Protein AF-A0A2E7NG02-F1 (afdb_monomer_lite)

pLDDT: mean 75.92, std 17.15, range [41.97, 98.06]

Radius of gyration: 34.48 Å; chains: 1; bounding box: 46×29×108 Å

Secondary structure (DSSP, 8-state):
-------------------SSSSGGGSS------TTS--SHHHHHHHHHHHHHHHHTSHHHHHHHS--SS-EETTEEHHHHHHHHHHHHHHHHHHHHHHHT-

Foldseek 3Di:
DDDDDDDDDDDDDDDDDPPPPPPPPPPPPPPPPPPPDPPDPLVVVLVVQLVVLVVCVDPVNCCVPQVDQPDDDPNHGPSVVSNVVSVVVNVVSVVVCVVVVD

Sequence (102 aa):
MKNQSSRSLISLPILQGTEGQASEGRTLMRIQQSHYRPRSRNGWIAVVSFLGLMGLAQPPIVHSLANRIEPWILGVPFLYAYLLVVYIAMIGVLVWVQRRGL

Structure (mmCIF, N/CA/C/O backbone):
data_AF-A0A2E7NG02-F1
#
_entry.id   AF-A0A2E7NG02-F1
#
loop_
_atom_site.group_PDB
_atom_site.id
_atom_site.type_symbol
_atom_site.label_atom_id
_atom_site.label_alt_id
_atom_site.label_comp_id
_atom_site.label_asym_id
_atom_site.label_entity_id
_atom_site.label_seq_id
_atom_site.pdbx_PDB_ins_code
_atom_site.Cartn_x
_atom_site.Cartn_y
_atom_site.Cartn_z
_atom_site.occupancy
_atom_site.B_iso_or_equiv
_atom_site.auth_seq_id
_atom_site.auth_comp_id
_atom_site.auth_asym_id
_atom_site.auth_atom_id
_atom_site.pdbx_PDB_model_num
ATOM 1 N N . MET A 1 1 ? 11.096 -17.066 89.103 1.00 41.97 1 MET A N 1
ATOM 2 C CA . MET A 1 1 ? 10.897 -18.018 87.982 1.00 41.97 1 MET A CA 1
ATOM 3 C C . MET A 1 1 ? 9.409 -17.990 87.624 1.00 41.97 1 MET A C 1
ATOM 5 O O . MET A 1 1 ? 8.619 -18.116 88.542 1.00 41.97 1 MET A O 1
ATOM 9 N N . LYS A 1 2 ? 9.003 -17.442 86.460 1.00 48.69 2 LYS A N 1
ATOM 10 C CA . LYS A 1 2 ? 8.573 -18.176 85.233 1.00 48.69 2 LYS A CA 1
ATOM 11 C C . LYS A 1 2 ? 7.519 -19.264 85.554 1.00 48.69 2 LYS A C 1
ATOM 13 O O . LYS A 1 2 ? 7.834 -20.115 86.362 1.00 48.69 2 LYS A O 1
ATOM 18 N N . ASN A 1 3 ? 6.333 -19.387 84.950 1.00 47.91 3 ASN A N 1
ATOM 19 C CA . ASN A 1 3 ? 5.734 -18.842 83.725 1.00 47.91 3 ASN A CA 1
ATOM 20 C C . ASN A 1 3 ? 4.327 -19.491 83.542 1.00 47.91 3 ASN A C 1
ATOM 22 O O . ASN A 1 3 ? 4.209 -20.661 83.881 1.00 47.91 3 ASN A O 1
ATOM 26 N N . GLN A 1 4 ? 3.374 -18.780 82.902 1.00 55.88 4 GLN A N 1
ATOM 27 C CA . GLN A 1 4 ? 2.226 -19.274 82.087 1.00 55.88 4 GLN A CA 1
ATOM 28 C C . GLN A 1 4 ? 1.130 -20.164 82.728 1.00 55.88 4 GLN A C 1
ATOM 30 O O . GLN A 1 4 ? 1.398 -20.956 83.609 1.00 55.88 4 GLN A O 1
ATOM 35 N N . SER A 1 5 ? -0.129 -20.230 82.276 1.00 58.88 5 SER A N 1
ATOM 36 C CA . SER A 1 5 ? -1.026 -19.465 81.386 1.00 58.88 5 SER A CA 1
ATOM 37 C C . SER A 1 5 ? -2.217 -20.397 81.118 1.00 58.88 5 SER A C 1
ATOM 39 O O . SER A 1 5 ? -1.982 -21.484 80.602 1.00 58.88 5 SER A O 1
ATOM 41 N N . SER A 1 6 ? -3.461 -19.987 81.389 1.00 55.22 6 SER A N 1
ATOM 42 C CA . SER A 1 6 ? -4.699 -20.458 80.716 1.00 55.22 6 SER A CA 1
ATOM 43 C C . SER A 1 6 ? -5.875 -19.623 81.245 1.00 55.22 6 SER A C 1
ATOM 45 O O . SER A 1 6 ? -6.221 -19.730 82.412 1.00 55.22 6 SER A O 1
ATOM 47 N N . ARG A 1 7 ? -6.314 -18.563 80.550 1.00 57.59 7 ARG A N 1
ATOM 48 C CA . ARG A 1 7 ? -7.297 -18.547 79.441 1.00 57.59 7 ARG A CA 1
ATOM 49 C C . ARG A 1 7 ? -8.634 -19.209 79.794 1.00 57.59 7 ARG A C 1
ATOM 51 O O . ARG A 1 7 ? -8.723 -20.420 79.677 1.00 57.59 7 ARG A O 1
ATOM 58 N N . SER A 1 8 ? -9.666 -18.396 80.056 1.00 54.12 8 SER A N 1
ATOM 59 C CA . SER A 1 8 ? -11.030 -18.581 79.511 1.00 54.12 8 SER A CA 1
ATOM 60 C C . SER A 1 8 ? -12.025 -17.562 80.085 1.00 54.12 8 SER A C 1
ATOM 62 O O . SER A 1 8 ? -12.809 -17.894 80.964 1.00 54.12 8 SER A O 1
ATOM 64 N N . LEU A 1 9 ? -12.045 -16.330 79.583 1.00 54.72 9 LEU A N 1
ATOM 65 C CA . LEU A 1 9 ? -13.219 -15.462 79.706 1.00 54.72 9 LEU A CA 1
ATOM 66 C C . LEU A 1 9 ? -13.226 -14.536 78.496 1.00 54.72 9 LEU A C 1
ATOM 68 O O . LEU A 1 9 ? -12.303 -13.747 78.359 1.00 54.72 9 LEU A O 1
ATOM 72 N N . ILE A 1 10 ? -14.211 -14.698 77.616 1.00 56.84 10 ILE A N 1
ATOM 73 C CA . ILE A 1 10 ? -14.967 -13.638 76.933 1.00 56.84 10 ILE A CA 1
ATOM 74 C C . ILE A 1 10 ? -16.095 -14.373 76.203 1.00 56.84 10 ILE A C 1
ATOM 76 O O . ILE A 1 10 ? -15.920 -14.966 75.141 1.00 56.84 10 ILE A O 1
ATOM 80 N N . SER A 1 11 ? -17.252 -14.369 76.849 1.00 51.84 11 SER A N 1
ATOM 81 C CA . SER A 1 11 ? -18.545 -14.650 76.245 1.00 51.84 11 SER A CA 1
ATOM 82 C C . SER A 1 11 ? -19.033 -13.356 75.607 1.00 51.84 11 SER A C 1
ATOM 84 O O . SER A 1 11 ? -19.158 -12.375 76.333 1.00 51.84 11 SER A O 1
ATOM 86 N N . LEU A 1 12 ? -19.359 -13.341 74.312 1.00 55.62 12 LEU A N 1
ATOM 87 C CA . LEU A 1 12 ? -20.348 -12.408 73.761 1.00 55.62 12 LEU A CA 1
ATOM 88 C C . LEU A 1 12 ? -21.080 -13.041 72.559 1.00 55.62 12 LEU A C 1
ATOM 90 O O . LEU A 1 12 ? -20.422 -13.568 71.662 1.00 55.62 12 LEU A O 1
ATOM 94 N N . PRO A 1 13 ? -22.425 -12.979 72.526 1.00 59.19 13 PRO A N 1
ATOM 95 C CA . PRO A 1 13 ? -23.239 -13.354 71.379 1.00 59.19 13 PRO A CA 1
ATOM 96 C C . PRO A 1 13 ? -23.348 -12.154 70.427 1.00 59.19 13 PRO A C 1
ATOM 98 O O . PRO A 1 13 ? -23.709 -11.060 70.856 1.00 59.19 13 PRO A O 1
ATOM 101 N N . ILE A 1 14 ? -23.058 -12.335 69.138 1.00 56.62 14 ILE A N 1
ATOM 102 C CA . ILE A 1 14 ? -23.353 -11.322 68.116 1.00 56.62 14 ILE A CA 1
ATOM 103 C C . ILE A 1 14 ? -24.170 -11.959 66.994 1.00 56.62 14 ILE A C 1
ATOM 105 O O . ILE A 1 14 ? -23.867 -13.032 66.478 1.00 56.62 14 ILE A O 1
ATOM 1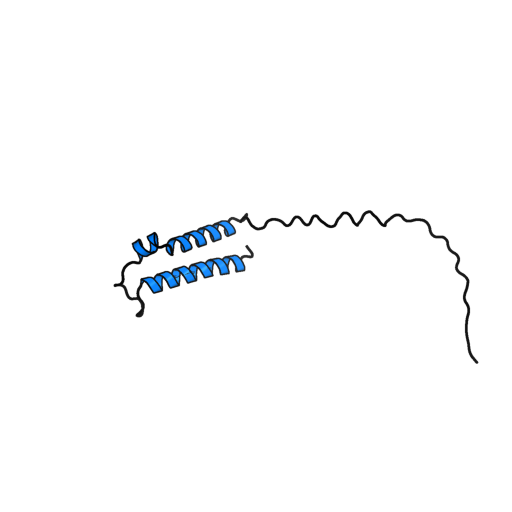09 N N . LEU A 1 15 ? -25.246 -11.245 66.703 1.00 53.72 15 LEU A N 1
ATOM 110 C CA . LEU A 1 15 ? -26.341 -11.497 65.792 1.00 53.72 15 LEU A CA 1
ATOM 111 C C . LEU A 1 15 ? -25.901 -11.765 64.344 1.00 53.72 15 LEU A C 1
ATOM 113 O O . LEU A 1 15 ? -25.065 -11.069 63.779 1.00 53.72 15 LEU A O 1
ATOM 117 N N . GLN A 1 16 ? -26.558 -12.768 63.766 1.00 53.06 16 GLN A N 1
ATOM 118 C CA . GLN A 1 16 ? -27.098 -12.844 62.406 1.00 53.06 16 GLN A CA 1
ATOM 119 C C . GLN A 1 16 ? -26.842 -11.622 61.495 1.00 53.06 16 GLN A C 1
ATOM 121 O O . GLN A 1 16 ? -27.388 -10.544 61.708 1.00 53.06 16 GLN A O 1
ATOM 126 N N . GLY A 1 17 ? -26.090 -11.842 60.414 1.00 46.88 17 GLY A N 1
ATOM 127 C CA . GLY A 1 17 ? -25.942 -10.915 59.294 1.00 46.88 17 GLY A CA 1
ATOM 128 C C . GLY A 1 17 ? -25.864 -11.695 57.986 1.00 46.88 17 GLY A C 1
ATOM 129 O O . GLY A 1 17 ? -24.805 -12.168 57.581 1.00 46.88 17 GLY A O 1
ATOM 130 N N . THR A 1 18 ? -27.014 -11.881 57.350 1.00 54.41 18 THR A N 1
ATOM 131 C CA . THR A 1 18 ? -27.189 -12.451 56.011 1.00 54.41 18 THR A CA 1
ATOM 132 C C . THR A 1 18 ? -26.700 -11.468 54.943 1.00 54.41 18 THR A C 1
ATOM 134 O O . THR A 1 18 ? -27.508 -10.869 54.243 1.00 54.41 18 THR A O 1
ATOM 137 N N . GLU A 1 19 ? -25.387 -11.288 54.802 1.00 53.03 19 GLU A N 1
ATOM 138 C CA . GLU A 1 19 ? -24.799 -10.433 53.748 1.00 53.03 19 GLU A CA 1
ATOM 139 C C . GLU A 1 19 ? -23.874 -11.211 52.798 1.00 53.03 19 GLU A C 1
ATOM 141 O O . GLU A 1 19 ? -22.953 -10.672 52.192 1.00 53.03 19 GLU A O 1
ATOM 146 N N . GLY A 1 20 ? -24.121 -12.515 52.654 1.00 55.75 20 GLY A N 1
ATOM 147 C CA . GLY A 1 20 ? -23.273 -13.420 51.877 1.00 55.75 20 GLY A CA 1
ATOM 148 C C . GLY A 1 20 ? -23.726 -13.730 50.448 1.00 55.75 20 GLY A C 1
ATOM 149 O O . GLY A 1 20 ? -23.080 -14.557 49.821 1.00 55.75 20 GLY A O 1
ATOM 150 N N . GLN A 1 21 ? -24.818 -13.153 49.921 1.00 56.91 21 GLN A N 1
ATOM 151 C CA . GLN A 1 21 ? -25.386 -13.604 48.629 1.00 56.91 21 GLN A CA 1
ATOM 152 C C . GLN A 1 21 ? -25.925 -12.512 47.686 1.00 56.91 21 GLN A C 1
ATOM 154 O O . GLN A 1 21 ? -26.641 -12.810 46.737 1.00 56.91 21 GLN A O 1
ATOM 159 N N . ALA A 1 22 ? -25.557 -11.242 47.874 1.00 54.44 22 ALA A N 1
ATOM 160 C CA . ALA A 1 22 ? -25.925 -10.176 46.926 1.00 54.44 22 ALA A CA 1
ATOM 161 C C . ALA A 1 22 ? -24.778 -9.755 45.980 1.00 54.44 22 ALA A C 1
ATOM 163 O O . ALA A 1 22 ? -24.971 -8.893 45.121 1.00 54.44 22 ALA A O 1
ATOM 164 N N . SER A 1 23 ? -23.583 -10.348 46.110 1.00 55.28 23 SER A N 1
ATOM 165 C CA . SER A 1 23 ? -22.394 -9.950 45.332 1.00 55.28 23 SER A CA 1
ATOM 166 C C . SER A 1 23 ? -21.891 -10.984 44.316 1.00 55.28 23 SER A C 1
ATOM 168 O O . SER A 1 23 ? -21.051 -10.634 43.494 1.00 55.28 23 SER A O 1
ATOM 170 N N . GLU A 1 24 ? -22.427 -12.211 44.290 1.00 56.78 24 GLU A N 1
ATOM 171 C CA . GLU A 1 24 ? -21.997 -13.252 43.331 1.00 56.78 24 GLU A CA 1
ATOM 172 C C . GLU A 1 24 ? -22.686 -13.168 41.956 1.00 56.78 24 GLU A C 1
ATOM 174 O O . GLU A 1 24 ? -22.188 -13.714 40.979 1.00 56.78 24 GLU A O 1
ATOM 179 N N . GLY A 1 25 ? -23.793 -12.428 41.832 1.00 51.44 25 GLY A N 1
ATO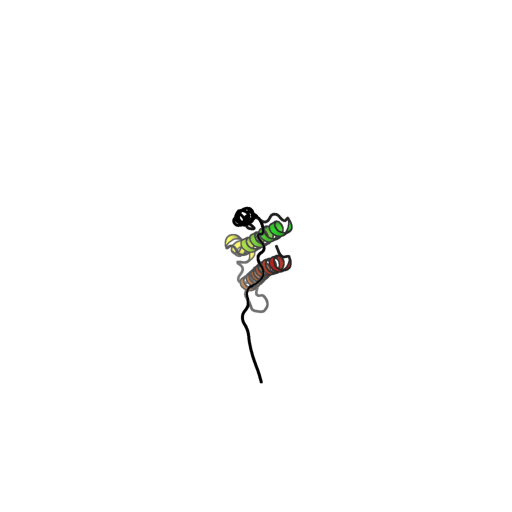M 180 C CA . GLY A 1 25 ? -24.529 -12.281 40.566 1.00 51.44 25 GLY A CA 1
ATOM 181 C C . GLY A 1 25 ? -24.075 -11.128 39.661 1.00 51.44 25 GLY A C 1
ATOM 182 O O . GLY A 1 25 ? -24.686 -10.896 38.621 1.00 51.44 25 GLY A O 1
ATOM 183 N N . ARG A 1 26 ? -23.042 -10.358 40.041 1.00 57.31 26 ARG A N 1
ATOM 184 C CA . ARG A 1 26 ? -22.543 -9.191 39.270 1.00 57.31 26 ARG A CA 1
ATOM 185 C C . ARG A 1 26 ? -21.255 -9.467 38.496 1.00 57.31 26 ARG A C 1
ATOM 187 O O . ARG A 1 26 ? -20.555 -8.550 38.069 1.00 57.31 26 ARG A O 1
ATOM 194 N N . THR A 1 27 ? -20.944 -10.735 38.286 1.00 62.06 27 THR A N 1
ATOM 195 C CA . THR A 1 27 ? -19.835 -11.200 37.456 1.00 62.06 27 THR A CA 1
ATOM 196 C C . THR A 1 27 ? -20.449 -12.081 36.367 1.00 62.06 27 THR A C 1
ATOM 198 O O . THR A 1 27 ? -21.376 -12.819 36.653 1.00 62.06 27 THR A O 1
ATOM 201 N N . LEU A 1 28 ? -19.962 -12.004 35.125 1.00 58.91 28 LEU A N 1
ATOM 202 C CA . LEU A 1 28 ? -20.462 -12.711 33.922 1.00 58.91 28 LEU A CA 1
ATOM 203 C C . LEU A 1 28 ? -21.471 -11.983 33.017 1.00 58.91 28 LEU A C 1
ATOM 205 O O . LEU A 1 28 ? -22.229 -12.616 32.292 1.00 58.91 28 LEU A O 1
ATOM 209 N N . MET A 1 29 ? -21.396 -10.658 32.902 1.00 58.22 29 MET A N 1
ATOM 210 C CA . MET A 1 29 ? -21.710 -10.053 31.601 1.00 58.22 29 MET A CA 1
ATOM 211 C C . MET A 1 29 ? -20.793 -8.865 31.321 1.00 58.22 29 MET A C 1
ATOM 213 O O . MET A 1 29 ? -21.223 -7.729 31.142 1.00 58.22 29 MET A O 1
ATOM 217 N N . ARG A 1 30 ? -19.477 -9.127 31.264 1.00 63.25 30 ARG A N 1
ATOM 218 C CA . ARG A 1 30 ? -18.588 -8.254 30.492 1.00 63.25 30 ARG A CA 1
ATOM 219 C C . ARG A 1 30 ? -19.033 -8.439 29.047 1.00 63.25 30 ARG A C 1
ATOM 221 O O . ARG A 1 30 ? -18.582 -9.369 28.390 1.00 63.25 30 ARG A O 1
ATOM 228 N N . ILE A 1 31 ? -19.978 -7.615 28.597 1.00 62.09 31 ILE A N 1
ATOM 229 C CA . ILE A 1 31 ? -20.335 -7.508 27.186 1.00 62.09 31 ILE A CA 1
ATOM 230 C C . ILE A 1 31 ? -19.011 -7.244 26.483 1.00 62.09 31 ILE A C 1
ATOM 232 O O . ILE A 1 31 ? -18.439 -6.159 26.598 1.00 62.09 31 ILE A O 1
ATOM 236 N N . GLN A 1 32 ? -18.471 -8.280 25.847 1.00 60.84 32 GLN A N 1
ATOM 237 C CA . GLN A 1 32 ? -17.328 -8.174 24.971 1.00 60.84 32 GLN A CA 1
ATOM 238 C C . GLN A 1 32 ? -17.830 -7.318 23.815 1.00 60.84 32 GLN A C 1
ATOM 240 O O . GLN A 1 32 ? -18.468 -7.812 22.888 1.00 60.84 32 GLN A O 1
ATOM 245 N N . GLN A 1 33 ? -17.676 -6.000 23.949 1.00 60.50 33 GLN A N 1
ATOM 246 C CA . GLN A 1 33 ? -18.090 -5.063 22.925 1.00 60.50 33 GLN A CA 1
ATOM 247 C C . GLN A 1 33 ? -17.319 -5.446 21.671 1.00 60.50 33 GLN A C 1
ATOM 249 O O . GLN A 1 33 ? -16.097 -5.328 21.615 1.00 60.50 33 GLN A O 1
ATOM 254 N N . SER A 1 34 ? -18.046 -5.984 20.695 1.00 56.12 34 SER A N 1
ATOM 255 C CA . SER A 1 34 ? -17.526 -6.335 19.384 1.00 56.12 34 SER A CA 1
ATOM 256 C C . SER A 1 34 ? -16.930 -5.072 18.755 1.00 56.12 34 SER A C 1
ATOM 258 O O . SER A 1 34 ? -17.637 -4.264 18.151 1.00 56.12 34 SER A O 1
ATOM 260 N N . HIS A 1 35 ? -15.615 -4.914 18.897 1.00 58.62 35 HIS A N 1
ATOM 261 C CA . HIS A 1 35 ? -14.807 -3.827 18.339 1.00 58.62 35 HIS A CA 1
ATOM 262 C C . HIS A 1 35 ? -14.527 -4.031 16.837 1.00 58.62 35 HIS A C 1
ATOM 264 O O . HIS A 1 35 ? -13.620 -3.443 16.270 1.00 58.62 35 HIS A O 1
ATOM 270 N N . TYR A 1 36 ? -15.285 -4.910 16.176 1.00 57.59 36 TYR A N 1
ATOM 271 C CA . TYR A 1 36 ? -14.994 -5.352 14.813 1.00 57.59 36 TYR A CA 1
ATOM 272 C C . TYR A 1 36 ? -15.541 -4.412 13.731 1.00 57.59 36 TYR A C 1
ATOM 274 O O . TYR A 1 36 ? -15.279 -4.598 12.546 1.00 57.59 36 TYR A O 1
ATOM 282 N N . ARG A 1 37 ? -16.327 -3.399 14.115 1.00 59.66 37 ARG A N 1
ATOM 283 C CA . ARG A 1 37 ? -16.913 -2.440 13.176 1.00 59.66 37 ARG A CA 1
ATOM 284 C C . ARG A 1 37 ? -16.308 -1.055 13.401 1.00 59.66 37 ARG A C 1
ATOM 286 O O . ARG A 1 37 ? -16.478 -0.520 14.499 1.00 59.66 37 ARG A O 1
ATOM 293 N N . PRO A 1 38 ? -15.670 -0.439 12.386 1.00 61.09 38 PRO A N 1
ATOM 294 C CA . PRO A 1 38 ? -15.185 0.928 12.499 1.00 61.09 38 PRO A CA 1
ATOM 295 C C . PRO A 1 38 ? -16.387 1.853 12.704 1.00 61.09 38 PRO A C 1
ATOM 297 O O . PRO A 1 38 ? -17.159 2.134 11.788 1.00 61.09 38 PRO A O 1
ATOM 300 N N . ARG A 1 39 ? -16.586 2.294 13.948 1.00 67.19 39 ARG A N 1
ATOM 301 C CA . ARG A 1 39 ? -17.639 3.253 14.310 1.00 67.19 39 ARG A CA 1
ATOM 302 C C . ARG A 1 39 ? -17.187 4.697 14.077 1.00 67.19 39 ARG A C 1
ATOM 304 O O . ARG A 1 39 ? -18.022 5.592 13.997 1.00 67.19 39 ARG A O 1
ATOM 311 N N . SER A 1 40 ? -15.876 4.925 13.961 1.00 77.69 40 SER A N 1
ATOM 312 C CA . SER A 1 40 ? -15.282 6.249 13.779 1.00 77.69 40 SER A CA 1
ATOM 313 C C . SER A 1 40 ? -15.056 6.579 12.298 1.00 77.69 40 SER A C 1
ATOM 315 O O . SER A 1 40 ? -14.686 5.721 11.493 1.00 77.69 40 SER A O 1
ATOM 317 N N . ARG A 1 41 ? -15.232 7.859 11.938 1.00 81.38 41 ARG A N 1
ATOM 318 C CA . ARG A 1 41 ? -14.939 8.385 10.591 1.00 81.38 41 ARG A CA 1
ATOM 319 C C . ARG A 1 41 ? -13.485 8.113 10.183 1.00 81.38 41 ARG A C 1
ATOM 321 O O . ARG A 1 41 ? -13.224 7.805 9.028 1.00 81.38 41 ARG A O 1
ATOM 328 N N . ASN A 1 42 ? -12.559 8.160 11.144 1.00 84.62 42 ASN A N 1
ATOM 329 C CA . ASN A 1 42 ? -11.142 7.873 10.916 1.00 84.62 42 ASN A CA 1
ATOM 330 C C . ASN A 1 42 ? -10.892 6.393 10.591 1.00 84.62 42 ASN A C 1
ATOM 332 O O . ASN A 1 42 ? -10.086 6.104 9.712 1.00 84.62 42 ASN A O 1
ATOM 336 N N . GLY A 1 43 ? -11.611 5.468 11.241 1.00 83.81 43 GLY A N 1
ATOM 337 C CA . GLY A 1 43 ? -11.546 4.041 10.919 1.00 83.81 43 GLY A CA 1
ATOM 338 C C . GLY A 1 43 ? -12.049 3.753 9.504 1.00 83.81 43 GLY A C 1
ATOM 339 O O . GLY A 1 43 ? -11.414 3.013 8.761 1.00 83.81 43 GLY A O 1
ATOM 340 N N . TRP A 1 44 ? -13.129 4.414 9.078 1.00 88.75 44 TRP A N 1
ATOM 341 C CA . TRP A 1 44 ? -13.598 4.322 7.690 1.00 88.75 44 TRP A CA 1
ATOM 342 C C . TRP A 1 44 ? -12.595 4.879 6.683 1.00 88.75 44 TRP A C 1
ATOM 344 O O . TRP A 1 44 ? -12.369 4.249 5.655 1.00 88.75 44 TRP A O 1
ATOM 354 N N . ILE A 1 45 ? -11.958 6.015 6.981 1.00 90.06 45 ILE A N 1
ATOM 355 C CA . ILE A 1 45 ? -10.900 6.572 6.124 1.00 90.06 45 ILE A CA 1
ATOM 356 C C . ILE A 1 45 ? -9.747 5.574 5.982 1.00 90.06 45 ILE A C 1
ATOM 358 O O . ILE A 1 45 ? -9.263 5.386 4.873 1.00 90.06 45 ILE A O 1
ATOM 362 N N . ALA A 1 46 ? -9.345 4.911 7.069 1.00 91.19 46 ALA A N 1
ATOM 363 C CA . ALA A 1 46 ? -8.295 3.899 7.037 1.00 91.19 46 ALA A CA 1
ATOM 364 C C . ALA A 1 46 ? -8.669 2.664 6.206 1.00 91.19 46 ALA A C 1
ATOM 366 O O . ALA A 1 46 ? -7.856 2.172 5.430 1.00 91.19 46 ALA A O 1
ATOM 367 N N . VAL A 1 47 ? -9.902 2.173 6.343 1.00 91.69 47 VAL A N 1
ATOM 368 C CA . VAL A 1 47 ? -10.384 1.035 5.548 1.00 91.69 47 VAL A CA 1
ATOM 369 C C . VAL A 1 47 ? -10.440 1.407 4.070 1.00 91.69 47 VAL A C 1
ATOM 371 O O . VAL A 1 47 ? -9.929 0.669 3.234 1.00 91.69 47 VAL A O 1
ATOM 374 N N . VAL A 1 48 ? -11.016 2.564 3.735 1.00 94.56 48 VAL A N 1
ATOM 375 C CA . VAL A 1 48 ? -11.131 3.020 2.344 1.00 94.56 48 VAL A CA 1
ATOM 376 C C . VAL A 1 48 ? -9.755 3.281 1.733 1.00 94.56 48 VAL A C 1
ATOM 378 O O . VAL A 1 48 ? -9.523 2.884 0.594 1.00 94.56 48 VAL A O 1
ATOM 381 N N . SER A 1 49 ? -8.823 3.893 2.470 1.00 93.81 49 SER A N 1
ATOM 382 C CA . SER A 1 49 ? -7.464 4.122 1.971 1.00 93.81 49 SER A CA 1
ATOM 383 C C . SER A 1 49 ? -6.708 2.811 1.770 1.00 93.81 49 SER A C 1
ATOM 385 O O . SER A 1 49 ? -6.081 2.631 0.727 1.00 93.81 49 SER A O 1
ATOM 387 N N . PHE A 1 50 ? -6.817 1.867 2.708 1.00 95.19 50 PHE A N 1
ATOM 388 C CA . PHE A 1 50 ? -6.210 0.547 2.572 1.00 95.19 50 PHE A CA 1
ATOM 389 C C . PHE A 1 50 ? -6.785 -0.226 1.381 1.00 95.19 50 PHE A C 1
ATOM 391 O O . PHE A 1 50 ? -6.023 -0.749 0.576 1.00 95.19 50 PHE A O 1
ATOM 398 N N . LEU A 1 51 ? -8.112 -0.255 1.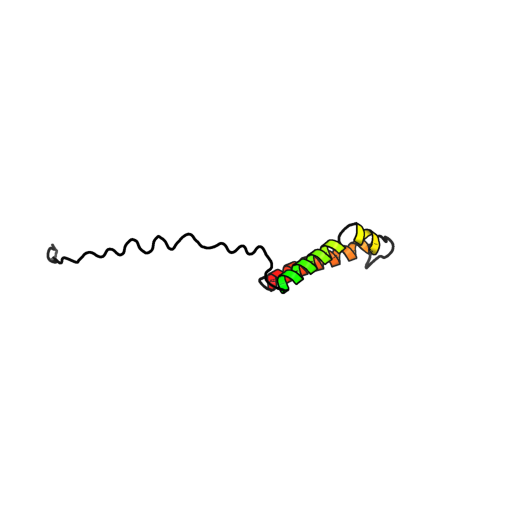219 1.00 96.31 51 LEU A N 1
ATOM 399 C CA . LEU A 1 51 ? -8.765 -0.911 0.082 1.00 96.31 51 LEU A CA 1
ATOM 400 C C . LEU A 1 51 ? -8.413 -0.243 -1.251 1.00 96.31 51 LEU A C 1
ATOM 402 O O . LEU A 1 51 ? -8.175 -0.941 -2.234 1.00 96.31 51 LEU A O 1
ATOM 406 N N . GLY A 1 52 ? -8.325 1.088 -1.286 1.00 96.00 52 GLY A N 1
ATOM 407 C CA . GLY A 1 52 ? -7.867 1.822 -2.464 1.00 96.00 52 GLY A CA 1
ATOM 408 C C . GLY A 1 52 ? -6.440 1.434 -2.857 1.00 96.00 52 GLY A C 1
ATOM 409 O O . GLY A 1 52 ? -6.195 1.081 -4.009 1.00 96.00 52 GLY A O 1
ATOM 410 N N . LEU A 1 53 ? -5.513 1.415 -1.894 1.00 96.38 53 LEU A N 1
ATOM 411 C CA . LEU A 1 53 ? -4.129 0.984 -2.119 1.00 96.38 53 LEU A CA 1
ATOM 412 C C . LEU A 1 53 ? -4.041 -0.495 -2.520 1.00 96.38 53 LEU A C 1
ATOM 414 O O . LEU A 1 53 ? -3.296 -0.840 -3.433 1.00 96.38 53 LEU A O 1
ATOM 418 N N . MET A 1 54 ? -4.825 -1.367 -1.885 1.00 95.69 54 MET A N 1
ATOM 419 C CA . MET A 1 54 ? -4.911 -2.784 -2.245 1.00 95.69 54 MET A CA 1
ATOM 420 C C . MET A 1 54 ? -5.390 -2.960 -3.689 1.00 95.69 54 MET A C 1
ATOM 422 O O . MET A 1 54 ? -4.842 -3.788 -4.418 1.00 95.69 54 MET A O 1
ATOM 426 N N . GLY A 1 55 ? -6.366 -2.155 -4.113 1.00 94.81 55 GLY A N 1
ATOM 427 C CA . GLY A 1 55 ? -6.853 -2.097 -5.487 1.00 94.81 55 GLY A CA 1
ATOM 428 C C . GLY A 1 55 ? -5.755 -1.734 -6.485 1.00 94.81 55 GLY A C 1
ATOM 429 O O . GLY A 1 55 ? -5.637 -2.380 -7.524 1.00 94.81 55 GLY A O 1
ATOM 430 N N . LEU A 1 56 ? -4.902 -0.762 -6.143 1.00 93.50 56 LEU A N 1
ATOM 431 C CA . LEU A 1 56 ? -3.751 -0.375 -6.968 1.00 93.50 56 LEU A CA 1
ATOM 432 C C . LEU A 1 56 ? -2.743 -1.515 -7.169 1.00 93.50 56 LEU A C 1
ATOM 434 O O . LEU A 1 56 ? -2.083 -1.563 -8.201 1.00 93.50 56 LEU A O 1
ATOM 438 N N . ALA A 1 57 ? -2.653 -2.451 -6.223 1.00 93.06 57 ALA A N 1
ATOM 439 C CA . ALA A 1 57 ? -1.797 -3.630 -6.335 1.00 93.06 57 ALA A CA 1
ATOM 440 C C . ALA A 1 57 ? -2.446 -4.800 -7.105 1.00 93.06 57 ALA A C 1
ATOM 442 O O . ALA A 1 57 ? -1.790 -5.818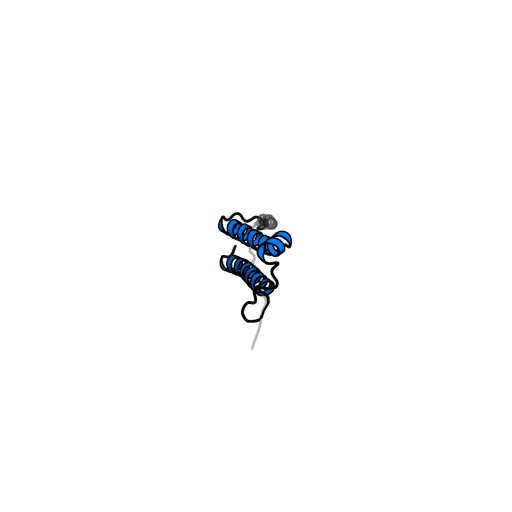 -7.323 1.00 93.06 57 ALA A O 1
ATOM 443 N N . GLN A 1 58 ? -3.716 -4.691 -7.518 1.00 93.69 58 GLN A N 1
ATOM 444 C CA . GLN A 1 58 ? -4.392 -5.771 -8.240 1.00 93.69 58 GLN A CA 1
ATOM 445 C C . GLN A 1 58 ? -3.947 -5.859 -9.705 1.00 93.69 58 GLN A C 1
ATOM 447 O O . GLN A 1 58 ? -3.723 -4.819 -10.337 1.00 93.69 58 GLN A O 1
ATOM 452 N N . PRO A 1 59 ? -3.919 -7.075 -10.296 1.00 88.94 59 PRO A N 1
ATOM 453 C CA . PRO A 1 59 ? -3.463 -7.278 -11.667 1.00 88.94 59 PRO A CA 1
ATOM 454 C C . PRO A 1 59 ? -4.122 -6.344 -12.691 1.00 88.94 59 PRO A C 1
ATOM 456 O O . PRO A 1 59 ? -3.384 -5.751 -13.469 1.00 88.94 59 PRO A O 1
ATOM 459 N N . PRO A 1 60 ? -5.452 -6.107 -12.698 1.00 88.62 60 PRO A N 1
ATOM 460 C CA . PRO A 1 60 ? -6.062 -5.218 -13.688 1.00 88.62 60 PRO A CA 1
ATOM 461 C C . PRO A 1 60 ? -5.500 -3.789 -13.670 1.00 88.62 60 PRO A C 1
ATOM 463 O O . PRO A 1 60 ? -5.282 -3.206 -14.731 1.00 88.62 60 PRO A O 1
ATOM 466 N N . ILE A 1 61 ? -5.226 -3.223 -12.489 1.00 87.69 61 ILE A N 1
ATOM 467 C CA . ILE A 1 61 ? -4.700 -1.855 -12.373 1.00 87.69 61 ILE A CA 1
ATOM 468 C C . ILE A 1 61 ? -3.210 -1.826 -12.684 1.00 87.69 61 ILE A C 1
ATOM 470 O O . ILE A 1 61 ? -2.772 -1.025 -13.510 1.00 87.69 61 ILE A O 1
ATOM 474 N N . VAL A 1 62 ? -2.443 -2.731 -12.076 1.00 86.56 62 VAL A N 1
ATOM 475 C CA . VAL A 1 62 ? -1.002 -2.853 -12.317 1.00 86.56 62 VAL A CA 1
ATOM 476 C C . VAL A 1 62 ? -0.733 -3.071 -13.804 1.00 86.56 62 VAL A C 1
ATOM 478 O O . VAL A 1 62 ? 0.120 -2.399 -14.380 1.00 86.56 62 VAL A O 1
ATOM 481 N N . HIS A 1 63 ? -1.505 -3.947 -14.454 1.00 83.50 63 HIS A N 1
ATOM 482 C CA . HIS A 1 63 ? -1.321 -4.224 -15.869 1.00 83.50 63 HIS A CA 1
ATOM 483 C C . HIS A 1 63 ? -1.737 -3.058 -16.776 1.00 83.50 63 HIS A C 1
ATOM 485 O O . HIS A 1 63 ? -1.157 -2.875 -17.843 1.00 83.50 63 HIS A O 1
ATOM 49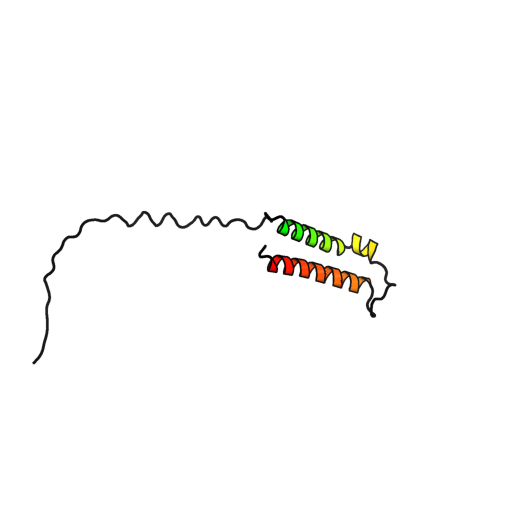1 N N . SER A 1 64 ? -2.708 -2.245 -16.359 1.00 82.38 64 SER A N 1
ATOM 492 C CA . SER A 1 64 ? -3.145 -1.077 -17.136 1.00 82.38 64 SER A CA 1
ATOM 493 C C . SER A 1 64 ? -2.197 0.117 -16.988 1.00 82.38 64 SER A C 1
ATOM 495 O O . SER A 1 64 ? -1.983 0.860 -17.945 1.00 82.38 64 SER A O 1
ATOM 497 N N . LEU A 1 65 ? -1.628 0.316 -15.795 1.00 78.19 65 LEU A N 1
ATOM 498 C CA . LEU A 1 65 ? -0.872 1.522 -15.442 1.00 78.19 65 LEU A CA 1
ATOM 499 C C . LEU A 1 65 ? 0.649 1.321 -15.493 1.00 78.19 65 LEU A C 1
ATOM 501 O O . LEU A 1 65 ? 1.383 2.224 -15.888 1.00 78.19 65 LEU A O 1
ATOM 505 N N . ALA A 1 66 ? 1.118 0.140 -15.088 1.00 71.69 66 ALA A N 1
ATOM 506 C CA . ALA A 1 66 ? 2.521 -0.143 -14.793 1.00 71.69 66 ALA A CA 1
ATOM 507 C C . ALA A 1 66 ? 3.106 -1.316 -15.603 1.00 71.69 66 ALA A C 1
ATOM 509 O O . ALA A 1 66 ? 4.261 -1.681 -15.389 1.00 71.69 66 ALA A O 1
ATOM 510 N N . ASN A 1 67 ? 2.368 -1.880 -16.569 1.00 68.12 67 ASN A N 1
ATOM 511 C CA . ASN A 1 67 ? 2.869 -2.918 -17.484 1.00 68.12 67 ASN A CA 1
ATOM 512 C C . ASN A 1 67 ? 3.738 -2.346 -18.604 1.00 68.12 67 ASN A C 1
ATOM 514 O O . ASN A 1 67 ? 3.498 -2.570 -19.791 1.00 68.12 67 ASN A O 1
ATOM 518 N N . ARG A 1 68 ? 4.728 -1.545 -18.231 1.00 67.31 68 ARG A N 1
ATOM 519 C CA . ARG A 1 68 ? 5.750 -1.057 -19.148 1.00 67.31 68 ARG A CA 1
ATOM 520 C C . ARG A 1 68 ? 7.090 -1.476 -18.564 1.00 67.31 68 ARG A C 1
ATOM 522 O O . ARG A 1 68 ? 7.421 -1.101 -17.445 1.00 67.31 68 ARG A O 1
ATOM 529 N N . ILE A 1 69 ? 7.824 -2.294 -19.315 1.00 63.72 69 ILE A N 1
ATOM 530 C CA . ILE A 1 69 ? 9.170 -2.781 -18.961 1.00 63.72 69 ILE A CA 1
ATOM 531 C C . ILE A 1 69 ? 10.221 -1.670 -19.173 1.00 63.72 69 ILE A C 1
ATOM 533 O O . ILE A 1 69 ? 11.327 -1.727 -18.647 1.00 63.72 69 ILE A O 1
ATOM 537 N N . GLU A 1 70 ? 9.865 -0.642 -19.940 1.00 65.88 70 GLU A N 1
ATOM 538 C CA . GLU A 1 70 ? 10.786 0.359 -20.478 1.00 65.88 70 GLU A CA 1
ATOM 539 C C . GLU A 1 70 ? 11.149 1.531 -19.554 1.00 65.88 70 GLU A C 1
ATOM 541 O O . GLU A 1 70 ? 12.264 2.033 -19.689 1.00 65.88 70 GLU A O 1
ATOM 546 N N . PRO A 1 71 ? 10.318 2.001 -18.603 1.00 81.56 71 PRO A N 1
ATOM 547 C CA . PRO A 1 71 ? 10.791 2.978 -17.643 1.00 81.56 71 PRO A CA 1
ATOM 548 C C . PRO A 1 71 ? 11.600 2.261 -16.558 1.00 81.56 71 PRO A C 1
ATOM 550 O O . PRO A 1 71 ? 11.097 1.399 -15.837 1.00 81.56 71 PRO A O 1
ATOM 553 N N . TRP A 1 72 ? 12.866 2.641 -16.433 1.00 81.56 72 TRP A N 1
ATOM 554 C CA . TRP A 1 72 ? 13.741 2.223 -15.343 1.00 81.56 72 TRP A CA 1
ATOM 555 C C . TRP A 1 72 ? 13.881 3.386 -14.364 1.00 81.56 72 TRP A C 1
ATOM 557 O O . TRP A 1 72 ? 14.115 4.525 -14.766 1.00 81.56 72 TRP A O 1
ATOM 567 N N . ILE A 1 73 ? 13.745 3.108 -13.071 1.00 83.50 73 ILE A N 1
ATOM 568 C CA . ILE A 1 73 ? 13.952 4.072 -11.990 1.00 83.50 73 ILE A CA 1
ATOM 569 C C . ILE A 1 73 ? 15.161 3.592 -11.203 1.00 83.50 73 ILE A C 1
ATOM 571 O O . ILE A 1 73 ? 15.111 2.518 -10.621 1.00 83.50 73 ILE A O 1
ATOM 575 N N . LEU A 1 74 ? 16.246 4.370 -11.169 1.00 85.94 74 LEU A N 1
ATOM 576 C CA . LEU A 1 74 ? 17.442 4.044 -10.371 1.00 85.94 74 LEU A CA 1
ATOM 577 C C . LEU A 1 74 ? 17.992 2.620 -10.622 1.00 85.94 74 LEU A C 1
ATOM 579 O O . LEU A 1 74 ? 18.506 1.978 -9.712 1.00 85.94 74 LEU A O 1
ATOM 583 N N . GLY A 1 75 ? 17.860 2.106 -11.848 1.00 86.19 75 GLY A N 1
ATOM 584 C CA . GLY A 1 75 ? 18.317 0.759 -12.209 1.00 86.19 75 GLY A CA 1
ATOM 585 C C . GLY A 1 75 ? 17.353 -0.380 -11.856 1.00 86.19 75 GLY A C 1
ATOM 586 O O . GLY A 1 75 ? 17.675 -1.531 -12.136 1.00 86.19 75 GLY A O 1
ATOM 587 N N . VAL A 1 76 ? 16.165 -0.091 -11.313 1.00 86.38 76 VAL A N 1
ATOM 588 C CA . VAL A 1 76 ? 15.085 -1.076 -11.154 1.00 86.38 76 VAL A CA 1
ATOM 589 C C . VAL A 1 76 ? 13.937 -0.799 -12.132 1.00 86.38 76 VAL A C 1
ATOM 591 O O . VAL A 1 76 ? 13.601 0.365 -12.371 1.00 86.38 76 VAL A O 1
ATOM 594 N N . PRO A 1 77 ? 13.297 -1.835 -12.702 1.00 88.56 77 PRO A N 1
ATOM 595 C CA . PRO A 1 77 ? 12.078 -1.663 -13.486 1.00 88.56 77 PRO A CA 1
ATOM 596 C C . PRO A 1 77 ? 11.004 -0.871 -12.733 1.00 88.56 77 PRO A C 1
ATOM 598 O O . PRO A 1 77 ? 10.748 -1.125 -11.550 1.00 88.56 77 PRO A O 1
ATOM 601 N N . PHE A 1 78 ? 10.344 0.060 -13.430 1.00 87.94 78 PHE A N 1
ATOM 602 C CA . PHE A 1 78 ? 9.307 0.938 -12.876 1.00 87.94 78 PHE A CA 1
ATOM 603 C C . PHE A 1 78 ? 8.247 0.177 -12.087 1.00 87.94 78 PHE A C 1
ATOM 605 O O . PHE A 1 78 ? 7.861 0.605 -11.002 1.00 87.94 78 PHE A O 1
ATOM 612 N N . LEU A 1 79 ? 7.827 -0.978 -12.606 1.00 89.50 79 LEU A N 1
ATOM 613 C CA . LEU A 1 79 ? 6.853 -1.852 -11.965 1.00 89.50 79 LEU A CA 1
ATOM 614 C C . LEU A 1 79 ? 7.234 -2.191 -10.514 1.00 89.50 79 LEU A C 1
ATOM 616 O O . LEU A 1 79 ? 6.387 -2.123 -9.625 1.00 89.50 79 LEU A O 1
ATOM 620 N N . TYR A 1 80 ? 8.502 -2.519 -10.255 1.00 89.94 80 TYR A N 1
ATOM 621 C CA . TYR A 1 80 ? 8.952 -2.870 -8.909 1.00 89.94 80 TYR A CA 1
ATOM 622 C C . TYR A 1 80 ? 8.995 -1.655 -7.986 1.00 89.94 80 TYR A C 1
ATOM 624 O O . TYR A 1 80 ? 8.541 -1.746 -6.848 1.00 89.94 80 TYR A O 1
ATOM 632 N N . ALA A 1 81 ? 9.482 -0.510 -8.473 1.00 90.94 81 ALA A N 1
ATOM 633 C CA . ALA A 1 81 ? 9.490 0.731 -7.699 1.00 90.94 81 ALA A CA 1
ATOM 634 C C . ALA A 1 81 ? 8.063 1.190 -7.350 1.00 90.94 81 ALA A C 1
ATOM 636 O O . ALA A 1 81 ? 7.786 1.569 -6.212 1.00 90.94 81 ALA A O 1
ATOM 637 N N . TYR A 1 82 ? 7.142 1.092 -8.308 1.00 91.62 82 TYR A N 1
ATOM 638 C CA . TYR A 1 82 ? 5.724 1.372 -8.117 1.00 91.62 82 TYR A CA 1
ATOM 639 C C . TYR A 1 82 ? 5.116 0.487 -7.021 1.00 91.62 82 TYR A C 1
ATOM 641 O O . TYR A 1 82 ? 4.561 1.002 -6.048 1.00 91.62 82 TYR A O 1
ATOM 649 N N . LEU A 1 83 ? 5.265 -0.838 -7.137 1.00 92.94 83 LEU A N 1
ATOM 650 C CA . LEU A 1 83 ? 4.727 -1.779 -6.152 1.00 92.94 83 LEU A CA 1
ATOM 651 C C . LEU A 1 83 ? 5.350 -1.574 -4.769 1.00 92.94 83 LEU A C 1
ATOM 653 O O . LEU A 1 83 ? 4.643 -1.633 -3.765 1.00 92.94 83 LEU A O 1
ATOM 657 N N . LEU A 1 84 ? 6.650 -1.275 -4.711 1.00 94.44 84 LEU A N 1
ATOM 658 C CA . LEU A 1 84 ? 7.341 -0.955 -3.467 1.00 94.44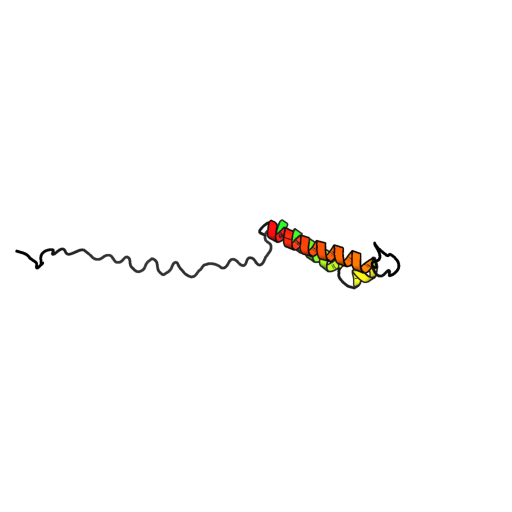 84 LEU A CA 1
ATOM 659 C C . LEU A 1 84 ? 6.693 0.244 -2.761 1.00 94.44 84 LEU A C 1
ATOM 661 O O . LEU A 1 84 ? 6.366 0.152 -1.578 1.00 94.44 84 LEU A O 1
ATOM 665 N N . VAL A 1 85 ? 6.457 1.344 -3.482 1.00 95.50 85 VAL A N 1
ATOM 666 C CA . VAL A 1 85 ? 5.804 2.542 -2.927 1.00 95.50 85 VAL A CA 1
ATOM 667 C C . VAL A 1 85 ? 4.388 2.225 -2.444 1.00 95.50 85 VAL A C 1
ATOM 669 O O . VAL A 1 85 ? 4.014 2.629 -1.342 1.00 95.50 85 VAL A O 1
ATOM 672 N N . VAL A 1 86 ? 3.614 1.469 -3.227 1.00 96.06 86 VAL A N 1
ATOM 673 C CA . VAL A 1 86 ? 2.244 1.077 -2.862 1.00 96.06 86 VAL A CA 1
ATOM 674 C C . VAL A 1 86 ? 2.233 0.221 -1.589 1.00 96.06 86 VAL A C 1
ATOM 676 O O . VAL A 1 86 ? 1.438 0.486 -0.684 1.00 96.06 86 VAL A O 1
ATOM 679 N N . TYR A 1 87 ? 3.138 -0.751 -1.454 1.00 96.19 87 TYR A N 1
ATOM 680 C CA . TYR A 1 87 ? 3.230 -1.573 -0.243 1.00 96.19 87 TYR A CA 1
ATOM 681 C C . TYR A 1 87 ? 3.693 -0.785 0.983 1.00 96.19 87 TYR A C 1
ATOM 683 O O . TYR A 1 87 ? 3.120 -0.948 2.063 1.00 96.19 87 TYR A O 1
ATOM 691 N N . ILE A 1 88 ? 4.671 0.113 0.830 1.00 98.06 88 ILE A N 1
ATOM 692 C CA . ILE A 1 88 ? 5.083 1.016 1.913 1.00 98.06 88 ILE A CA 1
ATOM 693 C C . ILE A 1 88 ? 3.900 1.881 2.356 1.00 98.06 88 ILE A C 1
ATOM 695 O O . ILE A 1 88 ? 3.677 2.038 3.556 1.00 98.06 88 ILE A O 1
ATOM 699 N N . ALA A 1 89 ? 3.105 2.398 1.416 1.00 97.50 89 ALA A N 1
ATOM 700 C CA . ALA A 1 89 ? 1.910 3.169 1.735 1.00 97.50 89 ALA A CA 1
ATOM 701 C C . ALA A 1 89 ? 0.875 2.334 2.508 1.00 97.50 89 ALA A C 1
ATOM 703 O O . ALA A 1 89 ? 0.331 2.825 3.497 1.00 97.50 89 ALA A O 1
ATOM 704 N N . MET A 1 90 ? 0.643 1.069 2.129 1.00 96.88 90 MET A N 1
ATOM 705 C CA . MET A 1 90 ? -0.260 0.175 2.872 1.00 96.88 90 MET A CA 1
ATOM 706 C C . MET A 1 90 ? 0.209 -0.039 4.313 1.00 96.88 90 MET A C 1
ATOM 708 O O . MET A 1 90 ? -0.576 0.125 5.247 1.00 96.88 90 MET A O 1
ATOM 712 N N . ILE A 1 91 ? 1.495 -0.345 4.508 1.00 96.19 91 ILE A N 1
ATOM 713 C CA . ILE A 1 91 ? 2.084 -0.470 5.848 1.00 96.19 91 ILE A CA 1
ATOM 714 C C . ILE A 1 91 ? 1.944 0.854 6.609 1.00 96.19 91 ILE A C 1
ATOM 716 O O . ILE A 1 91 ? 1.565 0.858 7.778 1.00 96.19 91 ILE A O 1
ATOM 720 N N . GLY A 1 92 ? 2.180 1.986 5.944 1.00 96.75 92 GLY A N 1
ATOM 721 C CA . GLY A 1 92 ? 2.005 3.322 6.508 1.00 96.75 92 GLY A CA 1
ATOM 722 C C . GLY A 1 92 ? 0.584 3.575 7.014 1.00 96.75 92 GLY A C 1
ATOM 723 O O . GLY A 1 92 ? 0.426 4.117 8.108 1.00 96.75 92 GLY A O 1
ATOM 724 N N . VAL A 1 93 ? -0.443 3.130 6.282 1.00 94.94 93 VAL A N 1
ATOM 725 C CA . VAL A 1 93 ? -1.842 3.198 6.737 1.00 94.94 93 VAL A CA 1
ATOM 726 C C . VAL A 1 93 ? -2.036 2.374 8.008 1.00 94.94 93 VAL A C 1
ATOM 728 O O . VAL A 1 93 ? -2.612 2.882 8.968 1.00 94.94 93 VAL A O 1
ATOM 731 N N . LEU A 1 94 ? -1.514 1.148 8.065 1.00 93.75 94 LEU A N 1
ATOM 732 C CA . LEU A 1 94 ? -1.632 0.295 9.255 1.00 93.75 94 LEU A CA 1
ATOM 733 C C . LEU A 1 94 ? -0.922 0.904 10.471 1.00 93.75 94 LEU A C 1
ATOM 735 O O . LEU A 1 94 ? -1.499 0.991 11.555 1.00 93.75 94 LEU A O 1
ATOM 739 N N . VAL A 1 95 ? 0.301 1.406 10.287 1.00 95.62 95 VAL A N 1
ATOM 740 C CA . VAL A 1 95 ? 1.050 2.108 11.339 1.00 95.62 95 VAL A CA 1
ATOM 741 C C . VAL A 1 95 ? 0.306 3.368 11.785 1.00 95.62 95 VAL A C 1
ATOM 743 O O . VAL A 1 95 ? 0.278 3.686 12.974 1.00 95.62 95 VAL A O 1
ATOM 746 N N . TRP A 1 96 ? -0.318 4.093 10.859 1.00 93.56 96 TRP A N 1
ATOM 747 C CA . TRP A 1 96 ? -1.108 5.277 11.176 1.00 93.56 96 TRP A CA 1
ATOM 748 C C . TRP A 1 96 ? -2.348 4.941 12.010 1.00 93.56 96 TRP A C 1
ATOM 750 O O . TRP A 1 96 ? -2.604 5.623 13.002 1.00 93.56 96 TRP A O 1
ATOM 760 N N . VAL A 1 97 ? -3.070 3.873 11.662 1.00 92.31 97 VAL A N 1
ATOM 761 C CA . VAL A 1 97 ? -4.209 3.356 12.441 1.00 92.31 97 VAL A CA 1
ATOM 762 C C . VAL A 1 97 ? -3.766 2.982 13.851 1.00 92.31 97 VAL A C 1
ATOM 764 O O . VAL A 1 97 ? -4.333 3.490 14.819 1.00 92.31 97 VAL A O 1
ATOM 767 N N . GLN A 1 98 ? -2.685 2.204 13.969 1.00 90.88 98 GLN A N 1
ATOM 768 C CA . GLN A 1 98 ? -2.096 1.821 15.255 1.00 90.88 98 GLN A CA 1
ATOM 769 C C . GLN A 1 98 ? -1.761 3.055 16.109 1.00 90.88 98 GLN A C 1
ATOM 771 O O . GLN A 1 98 ? -2.084 3.104 17.294 1.00 90.88 98 GLN A O 1
ATOM 776 N N . ARG A 1 99 ? -1.149 4.086 15.511 1.00 90.44 99 ARG A N 1
ATOM 777 C CA . ARG A 1 99 ? -0.789 5.334 16.211 1.00 90.44 99 ARG A CA 1
ATOM 778 C C . ARG A 1 99 ? -1.996 6.164 16.642 1.00 90.44 99 ARG A C 1
ATOM 780 O O . ARG A 1 99 ? -1.878 6.958 17.570 1.00 90.44 99 ARG A O 1
ATOM 787 N N . ARG A 1 100 ? -3.138 6.021 15.970 1.00 85.12 100 ARG A N 1
ATOM 788 C CA . ARG A 1 100 ? -4.385 6.722 16.309 1.00 85.12 100 ARG A CA 1
ATOM 789 C C . ARG A 1 100 ? -5.197 5.995 17.390 1.00 85.12 100 ARG A C 1
ATOM 791 O O . ARG A 1 100 ? -6.179 6.573 17.846 1.00 85.12 100 ARG A O 1
ATOM 798 N N . GLY A 1 101 ? -4.793 4.784 17.795 1.00 78.56 101 GLY A N 1
ATOM 799 C CA . GLY A 1 101 ? -5.523 3.963 18.769 1.00 78.56 101 GLY A CA 1
ATOM 800 C C . GLY A 1 101 ? -6.912 3.551 18.275 1.00 78.56 101 GLY A C 1
ATOM 801 O O . GLY A 1 101 ? -7.850 3.506 19.070 1.00 78.56 101 GLY A O 1
ATOM 802 N N . LEU A 1 102 ? -7.039 3.364 16.957 1.00 69.12 102 LEU A N 1
ATOM 803 C CA . LEU A 1 102 ? -8.269 2.967 16.270 1.00 69.12 102 LEU A CA 1
ATOM 804 C C . LEU A 1 102 ? -8.404 1.452 16.154 1.00 69.12 102 LEU A C 1
ATOM 806 O O . LEU A 1 102 ? -7.355 0.771 16.114 1.00 69.12 102 LEU A O 1
#